Protein AF-A0A8B6M9K8-F1 (afdb_monomer_lite)

Sequence (99 aa):
MGKRPSILGDLNLEPSRPARRRTVKQVAPAPAPAPEPPTAEPPKPKVEVQHTSIYIPRPVYERLREIAFHERVKIHDLIMSGLDLVMIERGHPERTKDL

Organism: Methylocella tundrae (NCBI:txid227605)

Secondary structure (DSSP, 8-state):
------GGG----------------PPPPP-PPPPPPP--PPPPP------------HHHHHHHHHHHHHHT--HHHHHHHHHHHHHHHTT----GGG-

Structure (mmCIF, N/CA/C/O backbone):
data_AF-A0A8B6M9K8-F1
#
_entry.id   AF-A0A8B6M9K8-F1
#
loop_
_atom_site.group_PDB
_atom_site.id
_atom_site.type_symbol
_atom_site.label_atom_id
_atom_site.label_alt_id
_atom_site.label_comp_id
_atom_site.label_asym_id
_atom_site.label_entity_id
_atom_site.label_seq_id
_atom_site.pdbx_PDB_ins_code
_atom_site.Cartn_x
_atom_site.Cartn_y
_atom_site.Cartn_z
_atom_site.occupancy
_atom_site.B_iso_or_equiv
_atom_site.auth_seq_id
_atom_site.auth_comp_id
_atom_site.auth_asym_id
_atom_site.auth_atom_id
_atom_site.pdbx_PDB_model_num
ATOM 1 N N . MET A 1 1 ? -12.166 50.523 -11.584 1.00 45.12 1 MET A N 1
ATOM 2 C CA . MET A 1 1 ? -11.626 49.162 -11.364 1.00 45.12 1 MET A CA 1
ATOM 3 C C . MET A 1 1 ? -11.391 48.956 -9.876 1.00 45.12 1 MET A C 1
ATOM 5 O O . MET A 1 1 ? -10.562 49.647 -9.296 1.00 45.12 1 MET A O 1
ATOM 9 N N . GLY A 1 2 ? -12.214 48.112 -9.252 1.00 58.31 2 GLY A N 1
ATOM 10 C CA . GLY A 1 2 ? -12.332 47.984 -7.799 1.00 58.31 2 GLY A CA 1
ATOM 11 C C . GLY A 1 2 ? -11.087 47.399 -7.138 1.00 58.31 2 GLY A C 1
ATOM 12 O O . GLY A 1 2 ? -10.613 46.328 -7.512 1.00 58.31 2 GLY A O 1
ATOM 13 N N . LYS A 1 3 ? -10.582 48.109 -6.128 1.00 58.84 3 LYS A N 1
ATOM 14 C CA . LYS A 1 3 ? -9.607 47.589 -5.170 1.00 58.84 3 LYS A CA 1
ATOM 15 C C . LYS A 1 3 ? -10.293 46.457 -4.405 1.00 58.84 3 LYS A C 1
ATOM 17 O O . LYS A 1 3 ? -11.341 46.689 -3.812 1.00 58.84 3 LYS A O 1
ATOM 22 N N . ARG A 1 4 ? -9.743 45.242 -4.456 1.00 66.19 4 ARG A N 1
ATOM 23 C CA . ARG A 1 4 ? -10.202 44.120 -3.625 1.00 66.19 4 ARG A CA 1
ATOM 24 C C . ARG A 1 4 ? -9.984 44.503 -2.154 1.00 66.19 4 ARG A C 1
ATOM 26 O O . ARG A 1 4 ? -8.824 44.694 -1.791 1.00 66.19 4 ARG A O 1
ATOM 33 N N . PRO A 1 5 ? -11.025 44.654 -1.319 1.00 62.22 5 PRO A N 1
ATOM 34 C CA . PRO A 1 5 ? -10.809 44.878 0.101 1.00 62.22 5 PRO A CA 1
ATOM 35 C C . PRO A 1 5 ? -10.325 43.566 0.725 1.00 62.22 5 PRO A C 1
ATOM 37 O O . PRO A 1 5 ? -11.038 42.562 0.743 1.00 62.22 5 PRO A O 1
ATOM 40 N N . SER A 1 6 ? -9.079 43.557 1.185 1.00 62.78 6 SER A N 1
ATOM 41 C CA . SER A 1 6 ? -8.505 42.456 1.950 1.00 62.78 6 SER A CA 1
ATOM 42 C C . SER A 1 6 ? -9.182 42.400 3.322 1.00 62.78 6 SER A C 1
ATOM 44 O O . SER A 1 6 ? -8.882 43.213 4.185 1.00 62.78 6 SER A O 1
ATOM 46 N N . ILE A 1 7 ? -10.076 41.432 3.539 1.00 63.12 7 ILE A N 1
ATOM 47 C CA . ILE A 1 7 ? -10.691 41.145 4.857 1.00 63.12 7 ILE A CA 1
ATOM 48 C C . ILE A 1 7 ? -9.664 40.545 5.844 1.00 63.12 7 ILE A C 1
ATOM 50 O O . ILE A 1 7 ? -9.903 40.462 7.042 1.00 63.12 7 ILE A O 1
ATOM 54 N N . LEU A 1 8 ? -8.481 40.160 5.357 1.00 59.53 8 LEU A N 1
ATOM 55 C CA . LEU A 1 8 ? -7.440 39.489 6.138 1.00 59.53 8 LEU A CA 1
ATOM 56 C C . LEU A 1 8 ? -6.404 40.441 6.779 1.00 59.53 8 LEU A C 1
ATOM 58 O O . LEU A 1 8 ? -5.318 39.993 7.130 1.00 59.53 8 LEU A O 1
ATOM 62 N N . GLY A 1 9 ? -6.697 41.743 6.874 1.00 55.97 9 GLY A N 1
ATOM 63 C CA . GLY A 1 9 ? -5.771 42.755 7.409 1.00 55.97 9 GLY A CA 1
ATOM 64 C C . GLY A 1 9 ? -5.779 42.917 8.934 1.00 55.97 9 GLY A C 1
ATOM 65 O O . GLY A 1 9 ? -4.800 43.411 9.480 1.00 55.97 9 GLY A O 1
ATOM 66 N N . ASP A 1 10 ? -6.836 42.466 9.619 1.00 64.19 10 ASP A N 1
ATOM 67 C CA . ASP A 1 10 ? -7.084 42.788 11.037 1.00 64.19 10 ASP A CA 1
ATOM 68 C C . ASP A 1 10 ? -7.181 41.554 11.955 1.00 64.19 10 ASP A C 1
ATOM 70 O O . ASP A 1 10 ? -7.752 41.609 13.043 1.00 64.19 10 ASP A O 1
ATOM 74 N N . LEU A 1 11 ? -6.618 40.411 11.552 1.00 59.09 11 LEU A N 1
ATOM 75 C CA . LEU A 1 11 ? -6.473 39.256 12.446 1.00 59.09 11 LEU A CA 1
ATOM 76 C C . LEU A 1 11 ? -5.152 39.354 13.214 1.00 59.09 11 LEU A C 1
ATOM 78 O O . LEU A 1 11 ? -4.181 38.665 12.908 1.00 59.09 11 LEU A O 1
ATOM 82 N N . ASN A 1 12 ? -5.127 40.214 14.232 1.00 62.31 12 ASN A N 1
ATOM 83 C CA . ASN A 1 12 ? -4.067 40.200 15.233 1.00 62.31 12 ASN A CA 1
ATOM 84 C C . ASN A 1 12 ? -4.310 39.035 16.215 1.00 62.31 12 ASN A C 1
ATOM 86 O O . ASN A 1 12 ? -5.040 39.175 17.198 1.00 62.31 12 ASN A O 1
ATOM 90 N N . LEU A 1 13 ? -3.739 37.860 15.923 1.00 64.38 13 LEU A N 1
ATOM 91 C CA . LEU A 1 13 ? -3.627 36.771 16.897 1.00 64.38 13 LEU A CA 1
ATOM 92 C C . LEU A 1 13 ? -2.428 37.034 17.813 1.00 64.38 13 LEU A C 1
ATOM 94 O O . LEU A 1 13 ? -1.349 36.471 17.633 1.00 64.38 13 LEU A O 1
ATOM 98 N N . GLU A 1 14 ? -2.642 37.868 18.826 1.00 59.81 14 GLU A N 1
ATOM 99 C CA . GLU A 1 14 ? -1.753 37.929 19.983 1.00 59.81 14 GLU A CA 1
ATOM 100 C C . GLU A 1 14 ? -1.687 36.532 20.634 1.00 59.81 14 GLU A C 1
ATOM 102 O O . GLU A 1 14 ? -2.733 35.956 20.967 1.00 59.81 14 GLU A O 1
ATOM 107 N N . PRO A 1 15 ? -0.495 35.946 20.853 1.00 55.78 15 PRO A N 1
ATOM 108 C CA . PRO A 1 15 ? -0.387 34.716 21.616 1.00 55.78 15 PRO A CA 1
ATOM 109 C C . PRO A 1 15 ? -0.790 35.015 23.062 1.00 55.78 15 PRO A C 1
ATOM 111 O O . PRO A 1 15 ? -0.040 35.626 23.826 1.00 55.78 15 PRO A O 1
ATOM 114 N N . SER A 1 16 ? -1.990 34.577 23.452 1.00 55.59 16 SER A N 1
ATOM 115 C CA . SER A 1 16 ? -2.448 34.629 24.839 1.00 55.59 16 SER A CA 1
ATOM 116 C C . SER A 1 16 ? -1.501 33.804 25.713 1.00 55.59 16 SER A C 1
ATOM 118 O O . SER A 1 16 ? -1.589 32.580 25.819 1.00 55.59 16 SER A O 1
ATOM 120 N N . ARG A 1 17 ? -0.539 34.494 26.327 1.00 57.31 17 ARG A N 1
ATOM 121 C CA . ARG A 1 17 ? 0.289 33.983 27.418 1.00 57.31 17 ARG A CA 1
ATOM 122 C C . ARG A 1 17 ? -0.667 33.639 28.564 1.00 57.31 17 ARG A C 1
ATOM 124 O O . ARG A 1 17 ? -1.443 34.516 28.949 1.00 57.31 17 ARG A O 1
ATOM 131 N N . PRO A 1 18 ? -0.650 32.423 29.136 1.00 51.53 18 PRO A N 1
ATOM 132 C CA . PRO A 1 18 ? -1.594 32.084 30.189 1.00 51.53 18 PRO A CA 1
ATOM 133 C C . PRO A 1 18 ? -1.350 32.996 31.394 1.00 51.53 18 PRO A C 1
ATOM 135 O O . PRO A 1 18 ? -0.322 32.918 32.072 1.00 51.53 18 PRO A O 1
ATOM 138 N N . ALA A 1 19 ? -2.305 33.894 31.635 1.00 55.03 19 ALA A N 1
ATOM 139 C CA . ALA A 1 19 ? -2.349 34.723 32.821 1.00 55.03 19 ALA A CA 1
ATOM 140 C C . ALA A 1 19 ? -2.339 33.806 34.050 1.00 55.03 19 ALA A C 1
ATOM 142 O O . ALA A 1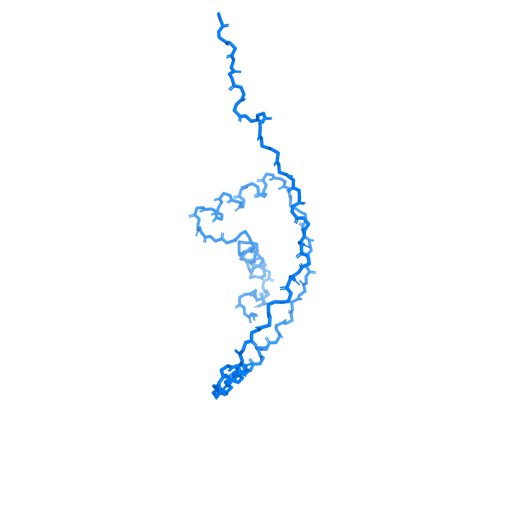 19 ? -3.139 32.872 34.157 1.00 55.03 19 ALA A O 1
ATOM 143 N N . ARG A 1 20 ? -1.405 34.071 34.972 1.00 57.00 20 ARG A N 1
ATOM 144 C CA . ARG A 1 20 ? -1.336 33.440 36.294 1.00 57.00 20 ARG A CA 1
ATOM 145 C C . ARG A 1 20 ? -2.741 33.382 36.893 1.00 57.00 20 ARG A C 1
ATOM 147 O O . ARG A 1 20 ? -3.354 34.420 37.141 1.00 57.00 20 ARG A O 1
ATOM 154 N N . ARG A 1 21 ? -3.235 32.160 37.111 1.00 49.19 21 ARG A N 1
ATOM 155 C CA . ARG A 1 21 ? -4.507 31.890 37.786 1.00 49.19 21 ARG A CA 1
ATOM 156 C C . ARG A 1 21 ? -4.535 32.643 39.112 1.00 49.19 21 ARG A C 1
ATOM 158 O O . ARG A 1 21 ? -3.783 32.343 40.035 1.00 49.19 21 ARG A O 1
ATOM 165 N N . ARG A 1 22 ? -5.425 33.626 39.176 1.00 52.84 22 ARG A N 1
ATOM 166 C CA . ARG A 1 22 ? -5.839 34.324 40.387 1.00 52.84 22 ARG A CA 1
ATOM 167 C C . ARG A 1 22 ? -6.462 33.273 41.311 1.00 52.84 22 ARG A C 1
ATOM 169 O O . ARG A 1 22 ? -7.413 32.600 40.919 1.00 52.84 22 ARG A O 1
ATOM 176 N N . THR A 1 23 ? -5.892 33.077 42.494 1.00 46.62 23 THR A N 1
ATOM 177 C CA . THR A 1 23 ? -6.408 32.156 43.510 1.00 46.62 23 THR A CA 1
ATOM 178 C C . THR A 1 23 ? -7.751 32.669 44.020 1.00 46.62 23 THR A C 1
ATOM 180 O O . THR A 1 23 ? -7.828 33.527 44.895 1.00 46.62 23 THR A O 1
ATOM 183 N N . VAL A 1 24 ? -8.836 32.151 43.447 1.00 50.91 24 VAL A N 1
ATOM 184 C CA . VAL A 1 24 ? -10.167 32.262 44.042 1.00 50.91 24 VAL A CA 1
ATOM 185 C C . VAL A 1 24 ? -10.197 31.270 45.199 1.00 50.91 24 VAL A C 1
ATOM 187 O O . VAL A 1 24 ? -10.109 30.061 44.991 1.00 50.91 24 VAL A O 1
ATOM 190 N N . LYS A 1 25 ? -10.258 31.792 46.424 1.00 50.81 25 LYS A N 1
ATOM 191 C CA . LYS A 1 25 ? -10.459 31.024 47.654 1.00 50.81 25 LYS A CA 1
ATOM 192 C C . LYS A 1 25 ? -11.845 30.371 47.574 1.00 50.81 25 LYS A C 1
ATOM 194 O O . LYS A 1 25 ? -12.840 31.002 47.915 1.00 50.81 25 LYS A O 1
ATOM 199 N N . GLN A 1 26 ? -11.917 29.149 47.045 1.00 48.97 26 GLN A N 1
ATOM 200 C CA . GLN A 1 26 ? -13.140 28.353 47.080 1.00 48.97 26 GLN A CA 1
ATOM 201 C C . GLN A 1 26 ? -13.381 27.883 48.514 1.00 48.97 26 GLN A C 1
ATOM 203 O O . GLN A 1 26 ? -12.530 27.251 49.137 1.00 48.97 26 GLN A O 1
ATOM 208 N N . VAL A 1 27 ? -14.551 28.249 49.029 1.00 50.25 27 VAL A N 1
ATOM 209 C CA . VAL A 1 27 ? -15.151 27.689 50.237 1.00 50.25 27 VAL A CA 1
ATOM 210 C C . VAL A 1 27 ? -15.484 26.224 49.952 1.00 50.25 27 VAL A C 1
ATOM 212 O O . VAL A 1 27 ? -16.074 25.914 48.919 1.00 50.25 27 VAL A O 1
ATOM 215 N N . ALA A 1 28 ? -15.053 25.336 50.845 1.00 54.25 28 ALA A N 1
ATOM 216 C CA . ALA A 1 28 ? -15.178 23.891 50.704 1.00 54.25 28 ALA A CA 1
ATOM 217 C C . ALA A 1 28 ? -16.648 23.427 50.739 1.00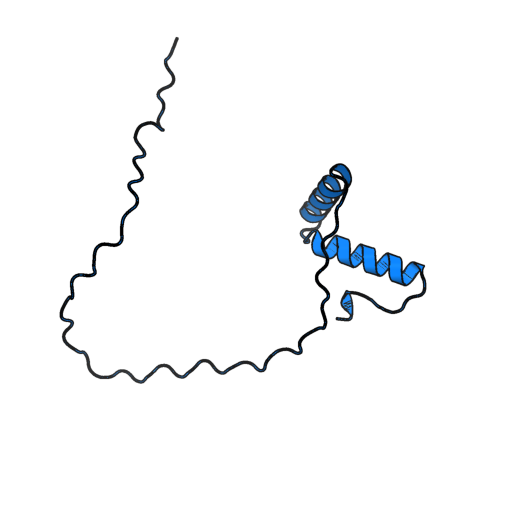 54.25 28 ALA A C 1
ATOM 219 O O . ALA A 1 28 ? -17.355 23.756 51.694 1.00 54.25 28 ALA A O 1
ATOM 220 N N . PRO A 1 29 ? -17.100 22.608 49.773 1.00 52.97 29 PRO A N 1
ATOM 221 C CA . PRO A 1 29 ? -18.217 21.703 49.973 1.00 52.97 29 PRO A CA 1
ATOM 222 C C . PRO A 1 29 ? -17.729 20.350 50.524 1.00 52.97 29 PRO A C 1
ATOM 224 O O . PRO A 1 29 ? -16.594 19.933 50.292 1.00 52.97 29 PRO A O 1
ATOM 227 N N . ALA A 1 30 ? -18.602 19.695 51.291 1.00 58.53 30 ALA A N 1
ATOM 228 C CA . ALA A 1 30 ? -18.406 18.403 51.953 1.00 58.53 30 ALA A CA 1
ATOM 229 C C . ALA A 1 30 ? -17.898 17.290 51.003 1.00 58.53 30 ALA A C 1
ATOM 231 O O . ALA A 1 30 ? -18.165 17.350 49.800 1.00 58.53 30 ALA A O 1
ATOM 232 N N . PRO A 1 31 ? -17.176 16.270 51.514 1.00 53.09 31 PRO A N 1
ATOM 233 C CA . PRO A 1 31 ? -16.518 15.277 50.672 1.00 53.09 31 PRO A CA 1
ATOM 234 C C . PRO A 1 31 ? -17.546 14.417 49.927 1.00 53.09 31 PRO A C 1
ATOM 236 O O . PRO A 1 31 ? -18.294 13.650 50.531 1.00 53.09 31 PRO A O 1
ATOM 239 N N . ALA A 1 32 ? -17.564 14.546 48.601 1.00 62.97 32 ALA A N 1
ATOM 240 C CA . ALA A 1 32 ? -18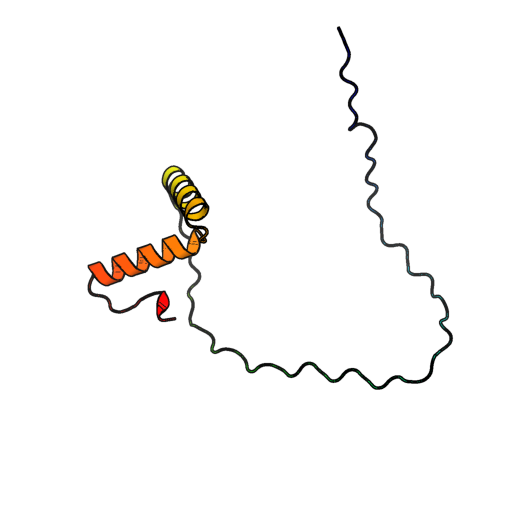.178 13.576 47.705 1.00 62.97 32 ALA A CA 1
ATOM 241 C C . ALA A 1 32 ? -17.325 12.289 47.678 1.00 62.97 32 ALA A C 1
ATOM 243 O O . ALA A 1 32 ? -16.097 12.383 47.799 1.00 62.97 32 ALA A O 1
ATOM 244 N N . PRO A 1 33 ? -17.933 11.096 47.532 1.00 58.72 33 PRO A N 1
ATOM 245 C CA . PRO A 1 33 ? -17.187 9.846 47.454 1.00 58.72 33 PRO A CA 1
ATOM 246 C C . PRO A 1 33 ? -16.239 9.878 46.250 1.00 58.72 33 PRO A C 1
ATOM 248 O O . PRO A 1 33 ? -16.590 10.366 45.174 1.00 58.72 33 PRO A O 1
ATOM 251 N N . ALA A 1 34 ? -15.012 9.410 46.470 1.00 69.12 34 ALA A N 1
ATOM 252 C CA . ALA A 1 34 ? -13.952 9.401 45.473 1.00 69.12 34 ALA A CA 1
ATOM 253 C C . ALA A 1 34 ? -14.371 8.598 44.224 1.00 69.12 34 ALA A C 1
ATOM 255 O O . ALA A 1 34 ? -15.005 7.552 44.373 1.00 69.12 34 ALA A O 1
ATOM 256 N N . PRO A 1 35 ? -14.013 9.045 43.005 1.00 64.38 35 PRO A N 1
ATOM 257 C CA . PRO A 1 35 ? -14.212 8.241 41.808 1.00 64.38 35 PRO A CA 1
ATOM 258 C C . PRO A 1 35 ? -13.359 6.973 41.913 1.00 64.38 35 PRO A C 1
ATOM 260 O O . PRO A 1 35 ? -12.157 7.042 42.183 1.00 64.38 35 PRO A O 1
ATOM 263 N N . GLU A 1 36 ? -13.995 5.820 41.726 1.00 65.81 36 GLU A N 1
ATOM 264 C CA . GLU A 1 36 ? -13.316 4.530 41.657 1.00 65.81 36 GLU A CA 1
ATOM 265 C C . GLU A 1 36 ? -12.272 4.550 40.525 1.00 65.81 36 GLU A C 1
ATOM 267 O O . GLU A 1 36 ? -12.524 5.126 39.458 1.00 65.81 36 GLU A O 1
ATOM 272 N N . PRO A 1 37 ? -11.076 3.973 40.741 1.00 67.31 37 PRO A N 1
ATOM 273 C CA . PRO A 1 37 ? -10.038 3.952 39.724 1.00 67.31 37 PRO A CA 1
ATOM 274 C C . PRO A 1 37 ? -10.526 3.170 38.495 1.00 67.31 37 PRO A C 1
ATOM 276 O O . PRO A 1 37 ? -11.191 2.142 38.654 1.00 67.31 37 PRO A O 1
ATOM 279 N N . PRO A 1 38 ? -10.193 3.614 37.267 1.00 65.94 38 PRO A N 1
ATOM 280 C CA . PRO A 1 38 ? -10.523 2.860 36.069 1.00 65.94 38 PRO A CA 1
ATOM 281 C C . PRO A 1 38 ? -9.925 1.459 36.199 1.00 65.94 38 PRO A C 1
ATOM 283 O O . PRO A 1 38 ? -8.721 1.305 36.413 1.00 65.94 38 PRO A O 1
ATOM 286 N N . THR A 1 39 ? -10.789 0.447 36.109 1.00 65.62 39 THR A N 1
ATOM 287 C CA . THR A 1 39 ? -10.384 -0.956 36.025 1.00 65.62 39 THR A CA 1
ATOM 288 C C . THR A 1 39 ? -9.364 -1.074 34.900 1.00 65.62 39 THR A C 1
ATOM 290 O O . THR A 1 39 ? -9.668 -0.786 33.743 1.00 65.62 39 THR A O 1
ATOM 293 N N . ALA A 1 40 ? -8.129 -1.420 35.262 1.00 66.88 40 ALA A N 1
ATOM 294 C CA . ALA A 1 40 ? -7.050 -1.607 34.312 1.00 66.88 40 ALA A CA 1
ATOM 295 C C . ALA A 1 40 ? -7.397 -2.812 33.432 1.00 66.88 40 ALA A C 1
ATOM 297 O O . ALA A 1 40 ? -7.377 -3.953 33.895 1.00 66.88 40 ALA A O 1
ATOM 298 N N . GLU A 1 41 ? -7.754 -2.553 32.175 1.00 73.69 41 GLU A N 1
ATOM 299 C CA . GLU A 1 41 ? -7.891 -3.611 31.183 1.00 73.69 41 GLU A CA 1
ATOM 300 C C . GLU A 1 41 ? -6.561 -4.378 31.083 1.00 73.69 41 GLU A C 1
ATOM 302 O O . GLU A 1 41 ? -5.488 -3.758 31.099 1.00 73.69 41 GLU A O 1
ATOM 307 N N . PRO A 1 42 ? -6.597 -5.720 31.006 1.00 71.12 42 PRO A N 1
ATOM 308 C CA . PRO A 1 42 ? -5.386 -6.515 30.896 1.00 71.12 42 PRO A CA 1
ATOM 309 C C . PRO A 1 42 ? -4.594 -6.099 29.646 1.00 71.12 42 PRO A C 1
ATOM 311 O O . PRO A 1 42 ? -5.187 -5.841 28.592 1.00 71.12 42 PRO A O 1
ATOM 314 N N . PRO A 1 43 ? -3.253 -6.021 29.733 1.00 68.81 43 PRO A N 1
ATOM 315 C CA . PRO A 1 43 ? -2.430 -5.602 28.610 1.00 68.81 43 PRO A CA 1
ATOM 316 C C . PRO A 1 43 ? -2.603 -6.588 27.455 1.00 68.81 43 PRO A C 1
ATOM 318 O O . PRO A 1 43 ? -2.387 -7.791 27.608 1.00 68.81 43 PRO A O 1
ATOM 321 N N . LYS A 1 44 ? -2.991 -6.067 26.287 1.00 76.62 44 LYS A N 1
ATOM 322 C CA . LYS A 1 44 ? -3.063 -6.854 25.052 1.00 76.62 44 LYS A CA 1
ATOM 323 C C . LYS A 1 44 ? -1.683 -7.461 24.755 1.00 76.62 44 LYS A C 1
ATOM 325 O O . LYS A 1 44 ? -0.677 -6.776 24.983 1.00 76.62 44 LYS A O 1
ATOM 330 N N . PRO A 1 45 ? -1.614 -8.714 24.266 1.00 71.62 45 PRO A N 1
ATOM 331 C CA . PRO A 1 45 ? -0.347 -9.335 23.902 1.00 71.62 45 PRO A CA 1
ATOM 332 C C . PRO A 1 45 ? 0.382 -8.443 22.895 1.00 71.62 45 PRO A C 1
ATOM 334 O O . PRO A 1 45 ? -0.211 -7.954 21.933 1.00 71.62 45 PRO A O 1
ATOM 337 N N . LYS A 1 46 ? 1.660 -8.164 23.165 1.00 73.94 46 LYS A N 1
ATOM 338 C CA . LYS A 1 46 ? 2.491 -7.354 22.275 1.00 73.94 46 LYS A CA 1
ATOM 339 C C . LYS A 1 46 ? 2.839 -8.199 21.059 1.00 73.94 46 LYS A C 1
ATOM 341 O O . LYS A 1 46 ? 3.610 -9.143 21.176 1.00 73.94 46 LYS A O 1
ATOM 346 N N . VAL A 1 47 ? 2.266 -7.840 19.921 1.00 79.00 47 VAL A N 1
ATOM 347 C CA . VAL A 1 47 ? 2.666 -8.370 18.619 1.00 79.00 47 VAL A CA 1
ATOM 348 C C . VAL A 1 47 ? 4.093 -7.899 18.330 1.00 79.00 47 VAL A C 1
ATOM 350 O O . VAL A 1 47 ? 4.408 -6.718 18.513 1.00 79.00 47 VAL A O 1
ATOM 353 N N . GLU A 1 48 ? 4.968 -8.811 17.910 1.00 84.50 48 GLU A N 1
ATOM 354 C CA . GLU A 1 48 ? 6.321 -8.468 17.468 1.00 84.50 48 GLU A CA 1
ATOM 355 C C . GLU A 1 48 ? 6.242 -7.784 16.097 1.00 84.50 48 GLU A C 1
ATOM 357 O O . GLU A 1 48 ? 6.053 -8.427 15.069 1.00 84.50 48 GLU A O 1
ATOM 362 N N . VAL A 1 49 ? 6.344 -6.450 16.083 1.00 87.25 49 VAL A N 1
ATOM 363 C CA . VAL A 1 49 ? 6.246 -5.639 14.860 1.00 87.25 49 VAL A CA 1
ATOM 364 C C . VAL A 1 49 ? 7.573 -4.938 14.588 1.00 87.25 49 VAL A C 1
ATOM 366 O O . VAL A 1 49 ? 8.025 -4.110 15.381 1.00 87.25 49 VAL A O 1
ATOM 369 N N . GLN A 1 50 ? 8.175 -5.216 13.429 1.00 90.25 50 GLN A N 1
ATOM 370 C CA . GLN A 1 50 ? 9.360 -4.503 12.954 1.00 90.25 50 GLN A CA 1
ATOM 371 C C . GLN A 1 50 ? 8.957 -3.236 12.187 1.00 90.25 50 GLN A C 1
ATOM 373 O O . GLN A 1 50 ? 8.415 -3.299 11.084 1.00 90.25 50 GLN A O 1
ATOM 378 N N . HIS A 1 51 ? 9.283 -2.063 12.733 1.00 92.31 51 HIS A N 1
ATOM 379 C CA . HIS A 1 51 ? 9.089 -0.799 12.022 1.00 92.31 51 HIS A CA 1
ATOM 380 C C . HIS A 1 51 ? 10.110 -0.654 10.887 1.00 92.31 51 HIS A C 1
ATOM 382 O O . HIS A 1 51 ? 11.319 -0.732 11.119 1.00 92.31 51 HIS A O 1
ATOM 388 N N . THR A 1 52 ? 9.619 -0.409 9.671 1.00 92.38 52 THR A N 1
ATOM 389 C CA . THR A 1 52 ? 10.445 -0.232 8.471 1.00 92.38 52 THR A CA 1
ATOM 390 C C . THR A 1 52 ? 9.899 0.911 7.621 1.00 92.38 52 THR A C 1
ATOM 392 O O . THR A 1 52 ? 8.700 0.983 7.360 1.00 92.38 52 THR A O 1
ATOM 395 N N . SER A 1 53 ? 10.791 1.790 7.161 1.00 93.62 53 SER A N 1
ATOM 396 C CA . SER A 1 53 ? 10.466 2.864 6.217 1.00 93.62 53 SER A CA 1
ATOM 397 C C . SER A 1 53 ? 10.755 2.409 4.788 1.00 93.62 53 SER A C 1
ATOM 399 O O . SER A 1 53 ? 11.829 1.876 4.519 1.00 93.62 53 SER A O 1
ATOM 401 N N . ILE A 1 54 ? 9.825 2.652 3.863 1.00 95.06 54 ILE A N 1
ATOM 402 C CA . ILE A 1 54 ? 9.958 2.267 2.451 1.00 95.06 54 ILE A CA 1
ATOM 403 C C . ILE A 1 54 ? 9.803 3.514 1.581 1.00 95.06 54 ILE A C 1
ATOM 405 O O . ILE A 1 54 ? 8.886 4.312 1.779 1.00 95.06 54 ILE A O 1
ATOM 409 N N . TYR A 1 55 ? 10.688 3.672 0.598 1.00 96.56 55 TYR A N 1
ATOM 410 C CA . TYR A 1 55 ? 10.578 4.718 -0.414 1.00 96.56 55 TYR A CA 1
ATOM 411 C C . TYR A 1 55 ? 9.814 4.186 -1.620 1.00 96.56 55 TYR A C 1
ATOM 413 O O . TYR A 1 55 ? 10.192 3.179 -2.213 1.00 96.56 55 TYR A O 1
ATOM 421 N N . ILE A 1 56 ? 8.742 4.880 -1.990 1.00 96.25 56 ILE A N 1
ATOM 422 C CA . ILE A 1 56 ? 7.867 4.498 -3.097 1.00 96.25 56 ILE A CA 1
ATOM 423 C C . ILE A 1 56 ? 7.943 5.598 -4.163 1.00 96.25 56 ILE A C 1
ATOM 425 O O . ILE A 1 56 ? 7.903 6.782 -3.809 1.00 96.25 56 ILE A O 1
ATOM 429 N N . PRO A 1 57 ? 8.037 5.258 -5.463 1.00 98.38 5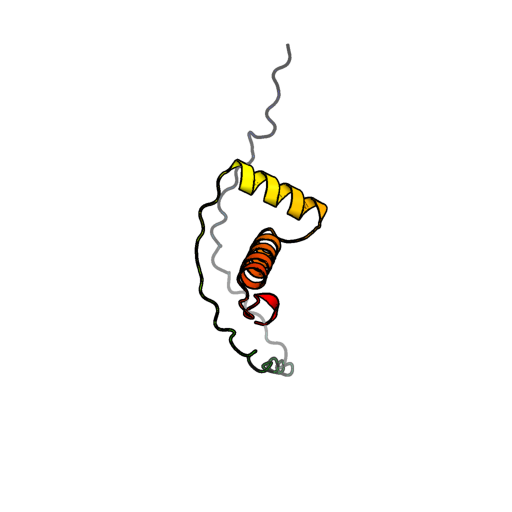7 PRO A N 1
ATOM 430 C CA . PRO A 1 57 ? 7.959 6.252 -6.523 1.00 98.38 57 PRO A CA 1
ATOM 431 C C . PRO A 1 57 ? 6.680 7.086 -6.407 1.00 98.38 57 PRO A C 1
ATOM 433 O O . PRO A 1 57 ? 5.590 6.551 -6.196 1.00 98.38 57 PRO A O 1
ATOM 436 N N . ARG A 1 58 ? 6.797 8.401 -6.614 1.00 98.00 58 ARG A N 1
ATOM 437 C CA . ARG A 1 58 ? 5.664 9.333 -6.546 1.00 98.00 58 ARG A CA 1
ATOM 438 C C . ARG A 1 58 ? 4.405 8.878 -7.310 1.00 98.00 58 ARG A C 1
ATOM 440 O O . ARG A 1 58 ? 3.344 8.908 -6.689 1.00 98.00 58 ARG A O 1
ATOM 447 N N . PRO A 1 59 ? 4.471 8.425 -8.582 1.00 98.44 59 PRO A N 1
ATOM 448 C CA . PRO A 1 59 ? 3.259 8.008 -9.297 1.00 98.44 59 PRO A CA 1
ATOM 449 C C . PRO A 1 59 ? 2.565 6.805 -8.642 1.00 98.44 59 PRO A C 1
ATOM 451 O O . PRO A 1 59 ? 1.340 6.716 -8.644 1.00 98.44 59 PRO A O 1
ATOM 454 N N . VAL A 1 60 ? 3.330 5.900 -8.024 1.00 98.12 60 VAL A N 1
ATOM 455 C CA . VAL A 1 60 ? 2.780 4.739 -7.312 1.00 98.12 60 VAL A CA 1
ATOM 456 C C . VAL A 1 60 ? 2.080 5.187 -6.029 1.00 98.12 60 VAL A C 1
ATOM 458 O O . VAL A 1 60 ? 0.969 4.745 -5.751 1.00 98.12 60 VAL A O 1
ATOM 461 N N . TYR A 1 61 ? 2.682 6.112 -5.275 1.00 98.12 61 TYR A N 1
ATOM 462 C CA . TYR A 1 61 ? 2.055 6.680 -4.078 1.00 98.12 61 TYR A CA 1
ATOM 463 C C . TYR A 1 61 ? 0.734 7.399 -4.394 1.00 98.12 61 TYR A C 1
ATOM 465 O O . TYR A 1 61 ? -0.254 7.221 -3.681 1.00 98.12 61 TYR A O 1
ATOM 473 N N . GLU A 1 62 ? 0.693 8.181 -5.476 1.00 98.44 62 GLU A N 1
ATOM 474 C CA . GLU A 1 62 ? -0.527 8.869 -5.918 1.00 98.44 62 GLU A CA 1
ATOM 475 C C . GLU A 1 62 ? -1.638 7.869 -6.269 1.00 98.44 62 GLU A C 1
ATOM 477 O O . GLU A 1 62 ? -2.780 8.052 -5.843 1.00 98.44 62 GLU A O 1
ATOM 482 N N . ARG A 1 63 ? -1.296 6.755 -6.931 1.00 98.50 63 ARG A N 1
ATOM 483 C CA . ARG A 1 63 ? -2.264 5.699 -7.246 1.00 98.50 63 ARG A CA 1
ATOM 484 C C . ARG A 1 63 ? -2.764 4.958 -6.006 1.00 98.50 63 ARG A C 1
ATOM 486 O O . ARG A 1 63 ? -3.964 4.738 -5.877 1.00 98.50 63 ARG A O 1
ATOM 493 N N . LEU A 1 64 ? -1.876 4.617 -5.070 1.00 98.06 64 LEU A N 1
ATOM 494 C CA . LEU A 1 64 ? -2.266 3.997 -3.797 1.00 98.06 64 LEU A CA 1
ATOM 495 C C . LEU A 1 64 ? -3.227 4.889 -3.008 1.00 98.06 64 LEU A C 1
ATOM 497 O O . LEU A 1 64 ? -4.190 4.400 -2.422 1.00 98.06 64 LEU A O 1
ATOM 501 N N . ARG A 1 65 ? -2.991 6.205 -3.015 1.00 98.19 65 ARG A N 1
ATOM 502 C CA . ARG A 1 65 ? -3.874 7.178 -2.366 1.00 98.19 65 ARG A CA 1
ATOM 503 C C . ARG A 1 65 ? -5.263 7.210 -2.998 1.00 98.19 65 ARG A C 1
ATOM 505 O O . ARG A 1 65 ? -6.248 7.298 -2.270 1.00 98.19 65 ARG A O 1
ATOM 512 N N . GLU A 1 66 ? -5.341 7.161 -4.322 1.00 98.62 66 GLU A N 1
ATOM 513 C CA . GLU A 1 66 ? -6.610 7.118 -5.048 1.00 98.62 66 GLU A CA 1
ATOM 514 C C . GLU A 1 66 ? -7.402 5.847 -4.709 1.00 98.62 66 GLU A C 1
ATOM 516 O O . GLU A 1 66 ? -8.565 5.937 -4.317 1.00 98.62 66 GLU A O 1
ATOM 521 N N . ILE A 1 67 ? -6.753 4.678 -4.761 1.00 98.31 67 ILE A N 1
ATOM 522 C CA . ILE A 1 67 ? -7.366 3.386 -4.409 1.00 98.31 67 ILE A CA 1
ATOM 523 C C . ILE A 1 67 ? -7.890 3.422 -2.970 1.00 98.31 67 ILE A C 1
ATOM 525 O O . ILE A 1 67 ? -9.071 3.178 -2.731 1.00 98.31 67 ILE A O 1
ATOM 529 N N . ALA A 1 68 ? -7.043 3.828 -2.022 1.00 98.38 68 ALA A N 1
ATOM 530 C CA . ALA A 1 68 ? -7.401 3.942 -0.611 1.00 98.38 68 ALA A CA 1
ATOM 531 C C . ALA A 1 68 ? -8.617 4.859 -0.382 1.00 98.38 68 ALA A C 1
ATOM 533 O O . ALA A 1 68 ? -9.480 4.568 0.449 1.00 98.38 68 ALA A O 1
ATOM 534 N N . PHE A 1 69 ? -8.720 5.956 -1.140 1.00 98.38 69 PHE A N 1
ATOM 535 C CA . PHE A 1 69 ? -9.859 6.866 -1.059 1.00 98.38 69 PHE A CA 1
ATOM 536 C C . PHE A 1 69 ? -11.165 6.214 -1.528 1.00 98.38 69 PHE A C 1
ATOM 538 O O . PHE A 1 69 ? -12.182 6.341 -0.840 1.00 98.38 69 PHE A O 1
ATOM 545 N N . HIS A 1 70 ? -11.142 5.518 -2.668 1.00 98.62 70 HIS A N 1
ATOM 546 C CA . HIS A 1 70 ? -12.326 4.861 -3.226 1.00 98.62 70 HIS A CA 1
ATOM 547 C C . HIS A 1 70 ? -12.778 3.658 -2.395 1.00 98.62 70 HIS A C 1
ATOM 549 O O . HIS A 1 70 ? -13.973 3.494 -2.161 1.00 98.62 70 HIS A O 1
ATOM 555 N N . GLU A 1 71 ? -11.832 2.865 -1.899 1.00 97.56 71 GLU A N 1
ATOM 556 C CA . GLU A 1 71 ? -12.104 1.664 -1.104 1.00 97.56 71 GLU A CA 1
ATOM 557 C C . GLU A 1 71 ? -12.337 1.962 0.385 1.00 97.56 71 GLU A C 1
ATOM 559 O O . GLU A 1 71 ? -12.732 1.076 1.138 1.00 97.56 71 GLU A O 1
ATOM 564 N N . ARG A 1 72 ? -12.138 3.216 0.821 1.00 97.88 72 ARG A N 1
ATOM 565 C CA . ARG A 1 72 ? -12.255 3.654 2.226 1.00 97.88 72 ARG A CA 1
ATOM 566 C C . ARG A 1 72 ? -11.328 2.892 3.183 1.00 97.88 72 ARG A C 1
ATOM 568 O O . ARG A 1 72 ? -11.653 2.715 4.356 1.00 97.88 72 ARG A O 1
ATOM 575 N N . VAL A 1 73 ? -10.150 2.510 2.700 1.00 97.75 73 VAL A N 1
ATOM 576 C CA . VAL A 1 73 ? -9.099 1.830 3.474 1.00 97.75 73 VAL A CA 1
ATOM 577 C C . VAL A 1 73 ? -7.877 2.729 3.646 1.00 97.75 73 VAL A C 1
ATOM 579 O O . VAL A 1 73 ? -7.762 3.781 3.015 1.00 97.75 73 VAL A O 1
ATOM 582 N N . LYS A 1 74 ? -6.939 2.347 4.518 1.00 97.38 74 LYS A N 1
ATOM 583 C CA . LYS A 1 74 ? -5.664 3.064 4.648 1.00 97.38 74 LYS A CA 1
ATOM 584 C C . LYS A 1 74 ? -4.679 2.552 3.598 1.00 97.38 74 LYS A C 1
ATOM 586 O O . LYS A 1 74 ? -4.643 1.364 3.304 1.00 97.38 74 LYS A O 1
ATOM 591 N N . ILE A 1 75 ? -3.796 3.428 3.110 1.00 97.00 75 ILE A N 1
ATOM 592 C CA . ILE A 1 75 ? -2.686 3.034 2.216 1.00 97.00 75 ILE A CA 1
ATOM 593 C C . ILE A 1 75 ? -1.829 1.930 2.854 1.00 97.00 75 ILE A C 1
ATOM 595 O O . ILE A 1 75 ? -1.384 1.020 2.166 1.00 97.00 75 ILE A O 1
ATOM 599 N N . HIS A 1 76 ? -1.637 1.995 4.174 1.00 95.38 76 HIS A N 1
ATOM 600 C CA . HIS A 1 76 ? -0.963 0.952 4.943 1.00 95.38 76 HIS A CA 1
ATOM 601 C C . HIS A 1 76 ? -1.567 -0.438 4.692 1.00 95.38 76 HIS A C 1
ATOM 603 O O . HIS A 1 76 ? -0.830 -1.379 4.428 1.00 95.38 76 HIS A O 1
ATOM 609 N N . ASP A 1 77 ? -2.894 -0.560 4.709 1.00 95.50 77 ASP A N 1
ATOM 610 C CA . ASP A 1 77 ? -3.577 -1.850 4.581 1.00 95.50 77 ASP A CA 1
ATOM 611 C C . ASP A 1 77 ? -3.419 -2.420 3.165 1.00 95.50 77 ASP A C 1
ATOM 613 O O . ASP A 1 77 ? -3.250 -3.626 2.997 1.00 95.50 77 ASP A O 1
ATOM 617 N N . LEU A 1 78 ? -3.377 -1.547 2.150 1.00 96.88 78 LEU A N 1
ATOM 618 C CA . LEU A 1 78 ? -3.048 -1.932 0.775 1.00 96.88 78 LEU A CA 1
ATOM 619 C C . LEU A 1 78 ? -1.614 -2.459 0.663 1.00 96.88 78 LEU A C 1
ATOM 621 O O . LEU A 1 78 ? -1.381 -3.468 0.002 1.00 96.88 78 LEU A O 1
ATOM 625 N N . ILE A 1 79 ? -0.655 -1.799 1.321 1.00 95.94 79 ILE A N 1
ATOM 626 C CA . ILE A 1 79 ? 0.746 -2.242 1.343 1.00 95.94 79 ILE A CA 1
ATOM 627 C C . ILE A 1 79 ? 0.846 -3.616 2.010 1.00 95.94 79 ILE A C 1
ATOM 629 O O . ILE A 1 79 ? 1.443 -4.522 1.433 1.00 95.94 79 ILE A O 1
ATOM 633 N N . MET A 1 80 ? 0.218 -3.793 3.174 1.00 95.00 80 MET A N 1
ATOM 634 C CA . MET A 1 80 ? 0.221 -5.068 3.894 1.00 95.00 80 MET A CA 1
ATOM 635 C C . MET A 1 80 ? -0.448 -6.184 3.085 1.00 95.00 80 MET A C 1
ATOM 637 O O . MET A 1 80 ? 0.100 -7.275 2.975 1.00 95.00 80 MET A O 1
ATOM 641 N N . SER A 1 81 ? -1.564 -5.893 2.411 1.00 94.94 81 SER A N 1
ATOM 642 C CA . SER A 1 81 ? -2.192 -6.853 1.499 1.00 94.94 81 SER A CA 1
ATOM 643 C C . SER A 1 81 ? -1.289 -7.220 0.319 1.00 94.94 81 SER A C 1
ATOM 645 O O . SER A 1 81 ? -1.315 -8.361 -0.134 1.00 94.94 81 SER A 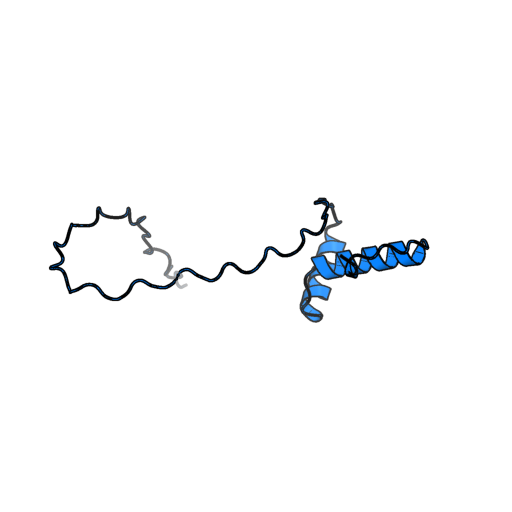O 1
ATOM 647 N N . GLY A 1 82 ? -0.508 -6.273 -0.204 1.00 94.62 82 GLY A N 1
ATOM 648 C CA . GLY A 1 82 ? 0.477 -6.544 -1.249 1.00 94.62 82 GLY A CA 1
ATOM 649 C C . GLY A 1 82 ? 1.601 -7.459 -0.762 1.00 94.62 82 GLY A C 1
ATOM 650 O O . GLY A 1 82 ? 1.997 -8.369 -1.485 1.00 94.62 82 GLY A O 1
ATOM 651 N N . LEU A 1 83 ? 2.077 -7.262 0.473 1.00 94.81 83 LEU A N 1
ATOM 652 C CA . LEU A 1 83 ? 3.073 -8.139 1.095 1.00 94.81 83 LEU A CA 1
ATOM 653 C C . LEU A 1 83 ? 2.535 -9.561 1.270 1.00 94.81 83 LEU A C 1
ATOM 655 O O . LEU A 1 83 ? 3.232 -10.508 0.913 1.00 94.81 83 LEU A O 1
ATOM 659 N N . ASP A 1 84 ? 1.286 -9.709 1.718 1.00 94.38 84 ASP A N 1
ATOM 660 C CA . ASP A 1 84 ? 0.637 -11.019 1.846 1.00 94.38 84 ASP A CA 1
ATOM 661 C C . ASP A 1 84 ? 0.618 -11.772 0.507 1.00 94.38 84 ASP A C 1
ATOM 663 O O . ASP A 1 84 ? 0.938 -12.959 0.452 1.00 94.38 84 ASP A O 1
ATOM 667 N N . LEU A 1 85 ? 0.289 -11.080 -0.591 1.00 94.56 85 LEU A N 1
ATOM 668 C CA . LEU A 1 85 ? 0.286 -11.675 -1.931 1.00 94.56 85 LEU A CA 1
ATOM 669 C C . LEU A 1 85 ? 1.684 -12.143 -2.355 1.00 94.56 85 LEU A C 1
ATOM 671 O O . LEU A 1 85 ? 1.812 -13.239 -2.895 1.00 94.56 85 LEU A O 1
ATOM 675 N N . VAL A 1 86 ? 2.725 -11.355 -2.067 1.00 95.62 86 VAL A N 1
ATOM 676 C CA . VAL A 1 86 ? 4.117 -11.720 -2.380 1.00 95.62 86 VAL A CA 1
ATOM 677 C C . VAL A 1 86 ? 4.568 -12.947 -1.585 1.00 95.62 86 VAL A C 1
ATOM 679 O O . VAL A 1 86 ? 5.259 -13.802 -2.139 1.00 95.62 86 VAL A O 1
ATOM 682 N N . MET A 1 87 ? 4.187 -13.062 -0.308 1.00 95.38 87 MET A N 1
ATOM 683 C CA . MET A 1 87 ? 4.529 -14.236 0.506 1.00 95.38 87 MET A CA 1
ATOM 684 C C . MET A 1 87 ? 3.836 -15.493 -0.019 1.00 95.38 87 MET A C 1
ATOM 686 O O . MET A 1 87 ? 4.495 -16.511 -0.236 1.00 95.38 87 MET A O 1
ATOM 690 N N . ILE A 1 88 ? 2.541 -15.396 -0.337 1.00 93.31 88 ILE A N 1
ATOM 691 C CA . ILE A 1 88 ? 1.769 -16.501 -0.918 1.00 93.31 88 ILE A CA 1
ATOM 692 C C . ILE A 1 88 ? 2.376 -16.953 -2.251 1.00 93.31 88 ILE A C 1
ATOM 694 O O . ILE A 1 88 ? 2.583 -18.148 -2.450 1.00 93.31 88 ILE A O 1
ATOM 698 N N . GLU A 1 89 ? 2.697 -16.016 -3.148 1.00 95.19 89 GLU A N 1
ATOM 699 C CA . GLU A 1 89 ? 3.306 -16.318 -4.450 1.00 95.19 89 GLU A CA 1
ATOM 700 C C . GLU A 1 89 ? 4.652 -17.043 -4.301 1.00 95.19 89 GLU A C 1
ATOM 702 O O . GLU A 1 89 ? 4.992 -17.915 -5.100 1.00 95.19 89 GLU A O 1
ATOM 707 N N . ARG A 1 90 ? 5.406 -16.726 -3.245 1.00 95.62 90 ARG A N 1
ATOM 708 C CA . ARG A 1 90 ? 6.702 -17.346 -2.945 1.00 95.62 90 ARG A CA 1
ATOM 709 C C . ARG A 1 90 ? 6.609 -18.625 -2.107 1.00 95.62 90 ARG A C 1
ATOM 711 O O . ARG A 1 90 ? 7.643 -19.223 -1.827 1.00 95.62 90 ARG A O 1
ATOM 718 N N . GLY A 1 91 ? 5.406 -19.070 -1.739 1.00 93.81 91 GLY A N 1
ATOM 719 C CA . GLY A 1 91 ? 5.198 -20.286 -0.946 1.00 93.81 91 GLY A CA 1
ATOM 720 C C . GLY A 1 91 ? 5.503 -20.125 0.546 1.00 93.81 91 GLY A C 1
ATOM 721 O O . GLY A 1 91 ? 5.743 -21.117 1.232 1.00 93.81 91 GLY A O 1
ATOM 722 N N . HIS A 1 92 ? 5.495 -18.891 1.044 1.00 91.81 92 HIS A N 1
ATOM 723 C CA . HIS A 1 92 ? 5.703 -18.559 2.447 1.00 91.81 92 HIS A CA 1
ATOM 724 C C . HIS A 1 92 ? 4.354 -18.481 3.186 1.00 91.81 92 HIS A C 1
ATOM 726 O O . HIS A 1 92 ? 3.425 -17.833 2.688 1.00 91.81 92 HIS A O 1
ATOM 732 N N . 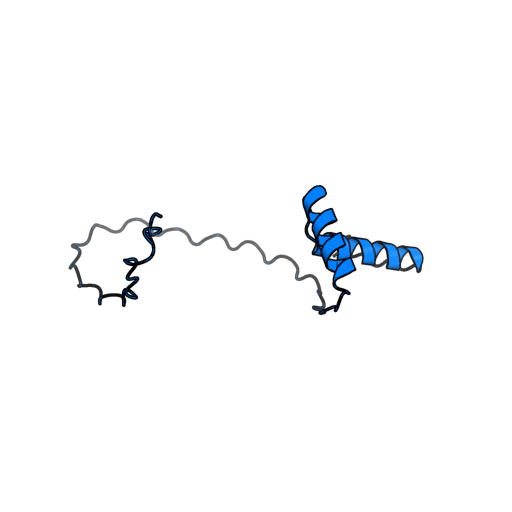PRO A 1 93 ? 4.193 -19.168 4.335 1.00 81.94 93 PRO A N 1
ATOM 733 C CA . PRO A 1 93 ? 2.944 -19.162 5.093 1.00 81.94 93 PRO A CA 1
ATOM 734 C C . PRO A 1 93 ? 2.736 -17.888 5.922 1.00 81.94 93 PRO A C 1
ATOM 736 O O . PRO A 1 93 ? 1.627 -17.677 6.401 1.00 81.94 93 PRO A O 1
ATOM 739 N N . GLU A 1 94 ? 3.764 -17.061 6.119 1.00 85.06 94 GLU A N 1
ATOM 740 C CA . GLU A 1 94 ? 3.690 -15.865 6.953 1.00 85.06 94 GLU A CA 1
ATOM 741 C C . GLU A 1 94 ? 2.782 -14.800 6.314 1.00 85.06 94 GLU A C 1
ATOM 743 O O . GLU A 1 94 ? 3.061 -14.309 5.216 1.00 85.06 94 GLU A O 1
ATOM 748 N N . ARG A 1 95 ? 1.703 -14.411 7.008 1.00 79.31 95 ARG A N 1
ATOM 749 C CA . ARG A 1 95 ? 0.809 -13.325 6.579 1.00 79.31 95 ARG A CA 1
ATOM 750 C C . ARG A 1 95 ? 0.766 -12.214 7.608 1.00 79.31 95 ARG A C 1
ATOM 752 O O . ARG A 1 95 ? 0.794 -12.443 8.812 1.00 79.31 95 ARG A O 1
ATOM 759 N N . THR A 1 96 ? 0.575 -11.000 7.121 1.00 76.62 96 THR A N 1
ATOM 760 C CA . THR A 1 96 ? 0.419 -9.808 7.953 1.00 76.62 96 THR A CA 1
ATOM 761 C C . THR A 1 96 ? -0.875 -9.841 8.766 1.00 76.62 96 THR A C 1
ATOM 763 O O . THR A 1 96 ? -0.947 -9.243 9.832 1.00 76.62 96 THR A O 1
ATOM 766 N N . LYS A 1 97 ? -1.909 -10.534 8.277 1.00 71.75 97 LYS A N 1
ATOM 767 C CA . LYS A 1 97 ? -3.210 -10.661 8.958 1.00 71.75 97 LYS A CA 1
ATOM 768 C C . LYS A 1 97 ? -3.225 -11.664 10.115 1.00 71.75 97 LYS A C 1
ATOM 770 O O . LYS A 1 97 ? -4.215 -11.697 10.840 1.00 71.75 97 LYS A O 1
ATOM 775 N N . ASP A 1 98 ? -2.172 -12.465 10.261 1.00 67.19 98 ASP A N 1
ATOM 776 C CA . ASP A 1 98 ? -2.075 -13.512 11.286 1.00 67.19 98 ASP A CA 1
ATOM 777 C C . ASP A 1 98 ? -1.356 -13.021 12.567 1.00 67.19 98 ASP A C 1
ATOM 779 O O . ASP A 1 98 ? -1.161 -13.796 13.504 1.00 67.19 98 ASP A O 1
ATOM 783 N N . LEU A 1 99 ? -0.982 -11.733 12.603 1.00 60.22 99 LEU A N 1
ATOM 784 C CA . LEU A 1 99 ? -0.323 -11.009 13.699 1.00 60.22 99 LEU A CA 1
ATOM 785 C C . LEU A 1 99 ? -1.307 -10.060 14.404 1.00 60.22 99 LEU A C 1
ATOM 787 O O . LEU A 1 99 ? -1.275 -10.012 15.654 1.00 60.22 99 LEU A O 1
#

pLDDT: mean 77.49, std 18.08, range [45.12, 98.62]

Radius of gyration: 27.81 Å; chains: 1; bounding box: 29×69×63 Å

Foldseek 3Di:
DDDDPDPPPPPPPDPPDPDDDDDDPDDDDDDDDDPDPPDDDPDDPDDDDDDDDDDDPPVVVVVLVVVCVVVVHDSVVVVQVVVQVVCVVVVHPDHPVVD